Protein AF-A0A8T3Y5N1-F1 (afdb_monomer_lite)

pLDDT: mean 75.91, std 21.27, range [29.98, 98.19]

Foldseek 3Di:
DDDDDDDDDDDDDDDDDDDDDDDDDDDDPPDPPVVVVVVVVVVVVVVVVVVVVVVVVVVVVVVVVVVVVVVVVVVVVVVVVVVVVVVVVVVVVVVVVVVVVVVVVVVVVVPDDVVVVVVVVVVVVVPPVVPPQDPVNVVVVVCVVVVPPPPPPDDD

Radius of gyration: 59.74 Å; chains: 1; bounding box: 105×42×168 Å

Structure (mmCIF, N/CA/C/O backbone):
data_AF-A0A8T3Y5N1-F1
#
_entry.id   AF-A0A8T3Y5N1-F1
#
loop_
_atom_site.group_PDB
_atom_site.id
_atom_site.type_symbol
_atom_site.label_atom_id
_atom_site.label_alt_id
_atom_site.label_comp_id
_atom_site.label_asym_id
_atom_site.label_entity_id
_atom_site.label_seq_id
_atom_site.pdbx_PDB_ins_code
_atom_site.Cartn_x
_atom_site.Cartn_y
_atom_site.Cartn_z
_atom_site.occupancy
_atom_site.B_iso_or_equiv
_atom_site.auth_seq_id
_atom_site.auth_comp_id
_atom_site.auth_asym_id
_atom_site.auth_atom_id
_atom_site.pdbx_PDB_model_num
ATOM 1 N N . MET A 1 1 ? 34.163 29.842 -10.534 1.00 45.06 1 MET A N 1
ATOM 2 C CA . MET A 1 1 ? 35.587 29.738 -10.903 1.00 45.06 1 MET A CA 1
ATOM 3 C C . MET A 1 1 ? 35.629 29.642 -12.409 1.00 45.06 1 MET A C 1
ATOM 5 O O . MET A 1 1 ? 35.065 28.709 -12.957 1.00 45.06 1 MET A O 1
ATOM 9 N N . ALA A 1 2 ? 36.103 30.713 -13.035 1.00 39.66 2 ALA A N 1
ATOM 10 C CA . ALA A 1 2 ? 36.193 30.876 -14.475 1.00 39.66 2 ALA A CA 1
ATOM 11 C C . ALA A 1 2 ? 37.624 30.540 -14.894 1.00 39.66 2 ALA A C 1
ATOM 13 O O . ALA A 1 2 ? 38.555 31.068 -14.288 1.00 39.66 2 ALA A O 1
ATOM 14 N N . ASP A 1 3 ? 37.776 29.708 -15.917 1.00 48.16 3 ASP A N 1
ATOM 15 C CA . ASP A 1 3 ? 39.052 29.491 -16.588 1.00 48.16 3 ASP A CA 1
ATOM 16 C C . ASP A 1 3 ? 39.154 30.445 -17.784 1.00 48.16 3 ASP A C 1
ATOM 18 O O . ASP A 1 3 ? 38.259 30.470 -18.634 1.00 48.16 3 ASP A O 1
ATOM 22 N N . PRO A 1 4 ? 40.246 31.212 -17.895 1.00 61.78 4 PRO A N 1
ATOM 23 C CA . PRO A 1 4 ? 40.740 31.659 -19.181 1.00 61.78 4 PRO A CA 1
ATOM 24 C C . PRO A 1 4 ? 42.155 31.119 -19.432 1.00 61.78 4 PRO A C 1
ATOM 26 O O . PRO A 1 4 ? 42.863 30.735 -18.506 1.00 61.78 4 PRO A O 1
ATOM 29 N N . ILE A 1 5 ? 42.571 31.229 -20.697 1.00 46.12 5 ILE A N 1
ATOM 30 C CA . ILE A 1 5 ? 43.945 31.383 -21.216 1.00 46.12 5 ILE A CA 1
ATOM 31 C C . ILE A 1 5 ? 44.287 30.322 -22.273 1.00 46.12 5 ILE A C 1
ATOM 33 O O . ILE A 1 5 ? 44.561 29.157 -22.001 1.00 46.12 5 ILE A O 1
ATOM 37 N N . ALA A 1 6 ? 44.272 30.800 -23.518 1.00 61.03 6 ALA A N 1
ATOM 38 C CA . ALA A 1 6 ? 44.859 30.177 -24.695 1.00 61.03 6 ALA A CA 1
ATOM 39 C C . ALA A 1 6 ? 46.389 30.030 -24.562 1.00 61.03 6 ALA A C 1
ATOM 41 O O . ALA A 1 6 ? 47.017 30.868 -23.911 1.00 61.03 6 ALA A O 1
ATOM 42 N N . PRO A 1 7 ? 47.029 29.056 -25.231 1.00 60.31 7 PRO A N 1
ATOM 43 C CA . PRO A 1 7 ? 48.480 29.043 -25.353 1.00 60.31 7 PRO A CA 1
ATOM 44 C C . PRO A 1 7 ? 48.972 29.958 -26.500 1.00 60.31 7 PRO A C 1
ATOM 46 O O . PRO A 1 7 ? 48.317 30.048 -27.543 1.00 60.31 7 PRO A O 1
ATOM 49 N N . PRO A 1 8 ? 50.126 30.635 -26.327 1.00 51.09 8 PRO A N 1
ATOM 50 C CA . PRO A 1 8 ? 50.670 31.598 -27.277 1.00 51.09 8 PRO A CA 1
ATOM 51 C C . PRO A 1 8 ? 51.525 30.947 -28.373 1.00 51.09 8 PRO A C 1
ATOM 53 O O . PRO A 1 8 ? 52.170 29.918 -28.182 1.00 51.09 8 PRO A O 1
ATOM 56 N N . ILE A 1 9 ? 51.571 31.632 -29.514 1.00 47.16 9 ILE A N 1
ATOM 57 C CA . ILE A 1 9 ? 52.513 31.424 -30.616 1.00 47.16 9 ILE A CA 1
ATOM 58 C C . ILE A 1 9 ? 53.906 31.877 -30.157 1.00 47.16 9 ILE A C 1
ATOM 60 O O . ILE A 1 9 ? 54.078 33.028 -29.760 1.00 47.16 9 ILE A O 1
ATOM 64 N N . ALA A 1 10 ? 54.906 31.001 -30.258 1.00 38.50 10 ALA A N 1
ATOM 65 C CA . ALA A 1 10 ? 56.314 31.373 -30.159 1.00 38.50 10 ALA A CA 1
ATOM 66 C C . ALA A 1 10 ? 57.144 30.573 -31.170 1.00 38.50 10 ALA A C 1
ATOM 68 O O . ALA A 1 10 ? 57.381 29.375 -31.022 1.00 38.50 10 ALA A O 1
ATOM 69 N N . SER A 1 11 ? 57.570 31.280 -32.212 1.00 44.72 11 SER A N 1
ATOM 70 C CA . SER A 1 11 ? 58.560 30.873 -33.200 1.00 44.72 11 SER A CA 1
ATOM 71 C C . SER A 1 11 ? 59.925 30.632 -32.549 1.00 44.72 11 SER A C 1
ATOM 73 O O . SER A 1 11 ? 60.414 31.482 -31.805 1.00 44.72 11 SER A O 1
ATOM 75 N N . GLN A 1 12 ? 60.594 29.538 -32.912 1.00 37.69 12 GLN A N 1
ATOM 76 C CA . GLN A 1 12 ? 62.053 29.471 -32.880 1.00 37.69 12 GLN A CA 1
ATOM 77 C C . GLN A 1 12 ? 62.594 28.937 -34.202 1.00 37.69 12 GLN A C 1
ATOM 79 O O . GLN A 1 12 ? 62.405 27.790 -34.596 1.00 37.69 12 GLN A O 1
ATOM 84 N N . GLU A 1 13 ? 63.284 29.847 -34.867 1.00 38.62 13 GLU A N 1
ATOM 85 C CA . GLU A 1 13 ? 64.176 29.662 -35.991 1.00 38.62 13 GLU A CA 1
ATOM 86 C C . GLU A 1 13 ? 65.542 29.186 -35.463 1.00 38.62 13 GLU A C 1
ATOM 88 O O . GLU A 1 13 ? 66.045 29.765 -34.497 1.00 38.62 13 GLU A O 1
ATOM 93 N N . LYS A 1 14 ? 66.174 28.188 -36.104 1.00 38.88 14 LYS A N 1
ATOM 94 C CA . LYS A 1 14 ? 67.635 28.161 -36.339 1.00 38.88 14 LYS A CA 1
ATOM 95 C C . LYS A 1 14 ? 68.082 27.019 -37.270 1.00 38.88 14 LYS A C 1
ATOM 97 O O . LYS A 1 14 ? 68.174 25.866 -36.877 1.00 38.88 14 LYS A O 1
ATOM 102 N N . ARG A 1 15 ? 68.448 27.449 -38.483 1.00 31.84 15 ARG A N 1
ATOM 103 C CA . ARG A 1 15 ? 69.702 27.199 -39.228 1.00 31.84 15 ARG A CA 1
ATOM 104 C C . ARG A 1 15 ? 70.187 25.761 -39.477 1.00 31.84 15 ARG A C 1
ATOM 106 O O . ARG A 1 15 ? 70.739 25.114 -38.598 1.00 31.84 15 ARG A O 1
ATOM 113 N N . GLY A 1 16 ? 70.249 25.432 -40.768 1.00 29.98 16 GLY A N 1
ATOM 114 C CA . GLY A 1 16 ? 71.284 24.597 -41.381 1.00 29.98 16 GLY A CA 1
ATOM 115 C C . GLY A 1 16 ? 71.649 25.180 -42.751 1.00 29.98 16 GLY A C 1
ATOM 116 O O . GLY A 1 16 ? 70.797 25.279 -43.626 1.00 29.98 16 GLY A O 1
ATOM 117 N N . PHE A 1 17 ? 72.889 25.644 -42.892 1.00 34.44 17 PHE A N 1
ATOM 118 C CA . PHE A 1 17 ? 73.459 26.304 -44.068 1.00 34.44 17 PHE A CA 1
ATOM 119 C C . PHE A 1 17 ? 74.268 25.289 -44.886 1.00 34.44 17 PHE A C 1
ATOM 121 O O . PHE A 1 17 ? 75.103 24.593 -44.313 1.00 34.44 17 PHE A O 1
ATOM 128 N N . GLY A 1 18 ? 74.075 25.275 -46.210 1.00 33.44 18 GLY A N 1
ATOM 129 C CA . GLY A 1 18 ? 75.056 24.769 -47.176 1.00 33.44 18 GLY A CA 1
ATOM 130 C C . GLY A 1 18 ? 74.591 23.613 -48.065 1.00 33.44 18 GLY A C 1
ATOM 131 O O . GLY A 1 18 ? 74.603 22.466 -47.642 1.00 33.44 18 GLY A O 1
ATOM 132 N N . SER A 1 19 ? 74.272 23.913 -49.327 1.00 32.97 19 SER A N 1
ATOM 133 C CA . SER A 1 19 ? 74.838 23.224 -50.501 1.00 32.97 19 SER A CA 1
ATOM 134 C C . SER A 1 19 ? 74.242 23.809 -51.784 1.00 32.97 19 SER A C 1
ATOM 136 O O . SER A 1 19 ? 73.032 23.830 -51.991 1.00 32.97 19 SER A O 1
ATOM 138 N N . MET A 1 20 ? 75.127 24.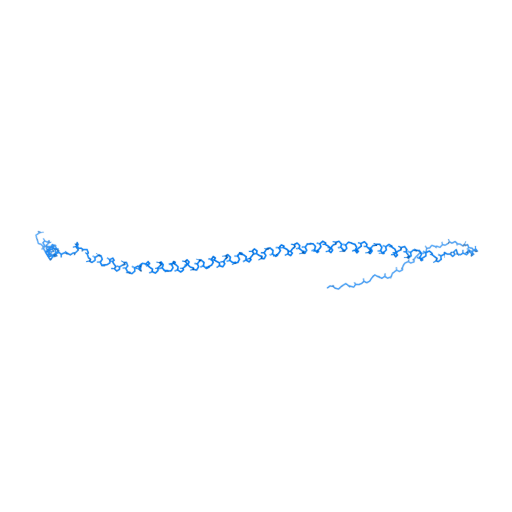319 -52.631 1.00 43.44 20 MET A N 1
ATOM 139 C CA . MET A 1 20 ? 74.866 24.835 -53.966 1.00 43.44 20 MET A CA 1
ATOM 140 C C . MET A 1 20 ? 74.582 23.658 -54.913 1.00 43.44 20 MET A C 1
ATOM 142 O O . MET A 1 20 ? 75.428 22.785 -55.074 1.00 43.44 20 MET A O 1
ATOM 146 N N . THR A 1 21 ? 73.424 23.632 -55.575 1.00 40.06 21 THR A N 1
ATOM 147 C CA . THR A 1 21 ? 73.242 22.884 -56.832 1.00 40.06 21 THR A CA 1
ATOM 148 C C . THR A 1 21 ? 72.267 23.616 -57.750 1.00 40.06 21 THR A C 1
ATOM 150 O O . THR A 1 21 ? 71.113 23.873 -57.424 1.00 40.06 21 THR A O 1
ATOM 153 N N . LEU A 1 22 ? 72.821 23.996 -58.896 1.00 49.97 22 LEU A N 1
ATOM 154 C CA . LEU A 1 22 ? 72.206 24.569 -60.083 1.00 49.97 22 LEU A CA 1
ATOM 155 C C . LEU A 1 22 ? 71.513 23.467 -60.915 1.00 49.97 22 LEU A C 1
ATOM 157 O O . LEU A 1 22 ? 72.027 22.357 -60.996 1.00 49.97 22 LEU A O 1
ATOM 161 N N . PHE A 1 23 ? 70.427 23.841 -61.606 1.00 46.88 23 PHE A N 1
ATOM 162 C CA . PHE A 1 23 ? 69.706 23.123 -62.678 1.00 46.88 23 PHE A CA 1
ATOM 163 C C . PHE A 1 23 ? 68.866 21.876 -62.330 1.00 46.88 23 PHE A C 1
ATOM 165 O O . PHE A 1 23 ? 69.374 20.818 -61.976 1.00 46.88 23 PHE A O 1
ATOM 172 N N . GLY A 1 24 ? 67.557 21.978 -62.611 1.00 38.31 24 GLY A N 1
ATOM 173 C CA . GLY A 1 24 ? 66.677 20.827 -62.830 1.00 38.31 24 GLY A CA 1
ATOM 174 C C . GLY A 1 24 ? 65.244 21.024 -62.339 1.00 38.31 24 GLY A C 1
ATOM 175 O O . GLY A 1 24 ? 64.858 20.430 -61.338 1.00 38.31 24 GLY A O 1
ATOM 176 N N . SER A 1 25 ? 64.429 21.804 -63.053 1.00 48.81 25 SER A N 1
ATOM 177 C CA . SER A 1 25 ? 62.969 21.753 -62.916 1.00 48.81 25 SER A CA 1
ATOM 178 C C . SER A 1 25 ? 62.470 20.372 -63.357 1.00 48.81 25 SER A C 1
ATOM 180 O O . SER A 1 25 ? 62.197 20.144 -64.537 1.00 48.81 25 SER A O 1
ATOM 182 N N . LYS A 1 26 ? 62.390 19.426 -62.419 1.00 49.03 26 LYS A N 1
ATOM 183 C CA . LYS A 1 26 ? 61.600 18.207 -62.605 1.00 49.03 26 LYS A CA 1
ATOM 184 C C . LYS A 1 26 ? 60.127 18.567 -62.398 1.00 49.03 26 LYS A C 1
ATOM 186 O O . LYS A 1 26 ? 59.817 19.192 -61.384 1.00 49.03 26 LYS A O 1
ATOM 191 N N . PRO A 1 27 ? 59.228 18.203 -63.326 1.00 50.53 27 PRO A N 1
ATOM 192 C CA . PRO A 1 27 ? 57.804 18.391 -63.119 1.00 50.53 27 PRO A CA 1
ATOM 193 C C . PRO A 1 27 ? 57.376 17.551 -61.916 1.00 50.53 27 PRO A C 1
ATOM 195 O O . PRO A 1 27 ? 57.636 16.348 -61.859 1.00 50.53 27 PRO A O 1
ATOM 198 N N . THR A 1 28 ? 56.755 18.205 -60.941 1.00 58.06 28 THR A N 1
ATOM 199 C CA . THR A 1 28 ? 56.021 17.563 -59.855 1.00 58.06 28 THR A CA 1
ATOM 200 C C . THR A 1 28 ? 55.024 16.587 -60.486 1.00 58.06 28 THR A C 1
ATOM 202 O O . THR A 1 28 ? 54.237 17.017 -61.334 1.00 58.06 28 THR A O 1
ATOM 205 N N . PRO A 1 29 ? 55.044 15.287 -60.145 1.00 54.66 29 PRO A N 1
ATOM 206 C CA . PRO A 1 29 ? 53.984 14.385 -60.567 1.00 54.66 29 PRO A CA 1
ATOM 207 C C . PRO A 1 29 ? 52.663 14.927 -60.021 1.00 54.66 29 PRO A C 1
ATOM 209 O O . PRO A 1 29 ? 52.528 15.130 -58.816 1.00 54.66 29 PRO A O 1
ATOM 212 N N . LEU A 1 30 ? 51.720 15.223 -60.913 1.00 59.94 30 LEU A N 1
ATOM 213 C CA . LEU A 1 30 ? 50.347 15.536 -60.542 1.00 59.94 30 LEU A CA 1
ATOM 214 C C . LEU A 1 30 ? 49.788 14.294 -59.843 1.00 59.94 30 LEU A C 1
ATOM 216 O O . LEU A 1 30 ? 49.585 13.263 -60.485 1.00 59.94 30 LEU A O 1
ATOM 220 N N . GLU A 1 31 ? 49.597 14.370 -58.527 1.00 64.12 31 GLU A N 1
ATOM 221 C CA . GLU A 1 31 ? 48.812 13.366 -57.819 1.00 64.12 31 GLU A CA 1
ATOM 222 C C . GLU A 1 31 ? 47.399 13.351 -58.423 1.00 64.12 31 GLU A C 1
ATOM 224 O O . GLU A 1 31 ? 46.816 14.420 -58.643 1.00 64.12 31 GLU A O 1
ATOM 229 N N . PRO A 1 32 ? 46.842 12.172 -58.745 1.00 59.78 32 PRO A N 1
ATOM 230 C CA . PRO A 1 32 ? 45.504 12.097 -59.304 1.00 59.78 32 PRO A CA 1
ATOM 231 C C . PRO A 1 32 ? 44.508 12.585 -58.249 1.00 59.78 32 PRO A C 1
ATOM 233 O O . PRO A 1 32 ? 44.361 11.970 -57.195 1.00 59.78 32 PRO A O 1
ATOM 236 N N . ALA A 1 33 ? 43.802 13.677 -58.549 1.00 59.84 33 ALA A N 1
ATOM 237 C CA . ALA A 1 33 ? 42.773 14.291 -57.704 1.00 59.84 33 ALA A CA 1
ATOM 238 C C . ALA A 1 33 ? 41.589 13.356 -57.358 1.00 59.84 33 ALA A C 1
ATOM 240 O O . ALA A 1 33 ? 40.713 13.731 -56.582 1.00 59.84 33 ALA A O 1
ATOM 241 N N . ASP A 1 34 ? 41.579 12.135 -57.895 1.00 60.56 34 ASP A N 1
ATOM 242 C CA . ASP A 1 34 ? 40.549 11.117 -57.693 1.00 60.56 34 ASP A CA 1
ATOM 243 C C . ASP A 1 34 ? 40.710 10.329 -56.377 1.00 60.56 34 ASP A C 1
ATOM 245 O O . ASP A 1 34 ? 39.760 9.690 -55.918 1.00 60.56 34 ASP A O 1
ATOM 249 N N . THR A 1 35 ? 41.883 10.365 -55.730 1.00 68.44 35 THR A N 1
ATOM 250 C CA . THR A 1 35 ? 42.124 9.632 -54.470 1.00 68.44 35 THR A CA 1
ATOM 251 C C . THR A 1 35 ? 41.432 10.260 -53.259 1.00 68.44 35 THR A C 1
ATOM 253 O O . THR A 1 35 ? 41.055 9.532 -52.339 1.00 68.44 35 THR A O 1
ATOM 256 N N . SER A 1 36 ? 41.206 11.578 -53.257 1.00 76.56 36 SER A N 1
ATOM 257 C CA . SER A 1 36 ? 40.543 12.289 -52.151 1.00 76.56 36 SER A CA 1
ATOM 258 C C . SER A 1 36 ? 39.066 11.903 -52.026 1.00 76.56 36 SER A C 1
ATOM 260 O O . SER A 1 36 ? 38.608 11.535 -50.946 1.00 76.56 36 SER A O 1
ATOM 262 N N . LEU A 1 37 ? 38.342 11.854 -53.149 1.00 82.25 37 LEU A N 1
ATOM 263 C CA . LEU A 1 37 ? 36.940 11.432 -53.188 1.00 82.25 37 LEU A CA 1
ATOM 264 C C . LEU A 1 37 ? 36.770 9.970 -52.757 1.00 82.25 37 LEU A C 1
ATOM 266 O O . LEU A 1 37 ? 35.807 9.627 -52.072 1.00 82.25 37 LEU A O 1
ATOM 270 N N . GLN A 1 38 ? 37.716 9.099 -53.117 1.00 85.75 38 GLN A N 1
ATOM 271 C CA . GLN A 1 38 ? 37.690 7.700 -52.686 1.00 85.75 38 GLN A CA 1
ATOM 272 C C . GLN A 1 38 ? 37.906 7.557 -51.173 1.00 85.75 38 GLN A C 1
ATOM 274 O O . GLN A 1 38 ? 37.239 6.737 -50.538 1.00 85.75 38 GLN A O 1
ATOM 279 N N . GLN A 1 39 ? 38.787 8.365 -50.579 1.00 88.81 39 GLN A N 1
ATOM 280 C CA . GLN A 1 39 ? 39.000 8.390 -49.129 1.00 88.81 39 GLN A CA 1
ATOM 281 C C . GLN A 1 39 ? 37.770 8.924 -48.385 1.00 88.81 39 GLN A C 1
ATOM 283 O O . GLN A 1 39 ? 37.338 8.315 -47.404 1.00 88.81 39 GLN A O 1
ATOM 288 N N . ASP A 1 40 ? 37.141 9.987 -48.886 1.00 90.56 40 ASP A N 1
ATOM 289 C CA . ASP A 1 40 ? 35.930 10.556 -48.285 1.00 90.56 40 ASP A CA 1
ATOM 290 C C . ASP A 1 40 ? 34.758 9.563 -48.291 1.00 90.56 40 ASP A C 1
ATOM 292 O O . ASP A 1 40 ? 34.041 9.426 -47.294 1.00 90.56 40 ASP A O 1
ATOM 296 N N . VAL A 1 41 ? 34.598 8.787 -49.369 1.00 91.56 41 VAL A N 1
ATOM 297 C CA . VAL A 1 41 ? 33.588 7.718 -49.454 1.00 91.56 41 VAL A CA 1
ATOM 298 C C . VAL A 1 41 ? 33.864 6.597 -48.444 1.00 91.56 41 VAL A C 1
ATOM 300 O O . VAL A 1 41 ? 32.931 6.077 -47.820 1.00 91.56 41 VAL A O 1
ATOM 303 N N . GLN A 1 42 ? 35.130 6.240 -48.215 1.00 92.50 42 GLN A N 1
ATOM 304 C CA . GLN A 1 42 ? 35.501 5.246 -47.199 1.00 92.50 42 GLN A CA 1
ATOM 305 C C . GLN A 1 42 ? 35.222 5.754 -45.777 1.00 92.50 42 GLN A C 1
ATOM 307 O O . GLN A 1 42 ? 34.640 5.034 -44.957 1.00 92.50 42 GLN A O 1
ATOM 312 N N . VAL A 1 43 ? 35.555 7.014 -45.483 1.00 94.62 43 VAL A N 1
ATOM 313 C CA . VAL A 1 43 ? 35.237 7.653 -44.196 1.00 94.62 43 VAL A CA 1
ATOM 314 C C . VAL A 1 43 ? 33.723 7.731 -43.989 1.00 94.62 43 VAL A C 1
ATOM 316 O O . VAL A 1 43 ? 33.223 7.426 -42.907 1.00 94.62 43 VAL A O 1
ATOM 319 N N . MET A 1 44 ? 32.953 8.069 -45.021 1.00 93.31 44 MET A N 1
ATOM 320 C CA . MET A 1 44 ? 31.494 8.100 -44.934 1.00 93.31 44 MET A CA 1
ATOM 321 C C . MET A 1 44 ? 30.904 6.705 -44.678 1.00 93.31 44 MET A C 1
ATOM 323 O O . MET A 1 44 ? 30.029 6.562 -43.825 1.00 93.31 44 MET A O 1
ATOM 327 N N . THR A 1 45 ? 31.427 5.668 -45.335 1.00 94.12 45 THR A N 1
ATOM 328 C CA . THR A 1 45 ? 30.979 4.275 -45.152 1.00 94.12 45 THR A CA 1
ATOM 329 C C . THR A 1 45 ? 31.249 3.772 -43.733 1.00 94.12 45 THR A C 1
ATOM 331 O O . THR A 1 45 ? 30.381 3.168 -43.102 1.00 94.12 45 THR A O 1
ATOM 334 N N . THR A 1 46 ? 32.434 4.056 -43.187 1.00 95.00 46 THR A N 1
ATOM 335 C CA . THR A 1 46 ? 32.768 3.677 -41.803 1.00 95.00 46 THR A CA 1
ATOM 336 C C . THR A 1 46 ? 31.898 4.414 -40.788 1.00 95.00 46 THR A C 1
ATOM 338 O O . THR A 1 46 ? 31.389 3.796 -39.852 1.00 95.00 46 THR A O 1
ATOM 341 N N . ARG A 1 47 ? 31.645 5.712 -40.994 1.00 95.38 47 ARG A N 1
ATOM 342 C CA . ARG A 1 47 ? 30.742 6.498 -40.140 1.00 95.38 47 ARG A CA 1
ATOM 343 C C . ARG A 1 47 ? 29.300 6.001 -40.206 1.00 95.38 47 ARG A C 1
ATOM 345 O O . ARG A 1 47 ? 28.654 5.930 -39.161 1.00 95.38 47 ARG A O 1
ATOM 352 N N . LEU A 1 48 ? 28.815 5.634 -41.393 1.00 96.12 48 LEU A N 1
ATOM 353 C CA . LEU A 1 48 ? 27.484 5.054 -41.575 1.00 96.12 48 LEU A CA 1
ATOM 354 C C . LEU A 1 48 ? 27.358 3.750 -40.783 1.00 96.12 48 LEU A C 1
ATOM 356 O O . LEU A 1 48 ? 26.448 3.618 -39.971 1.00 96.12 48 LEU A O 1
ATOM 360 N N . ARG A 1 49 ? 28.334 2.846 -40.922 1.00 96.44 49 ARG A N 1
ATOM 361 C CA . ARG A 1 49 ? 28.368 1.576 -40.187 1.00 96.44 49 ARG A CA 1
ATOM 362 C C . ARG A 1 49 ? 28.360 1.772 -38.668 1.00 96.44 49 ARG A C 1
ATOM 364 O O . ARG A 1 49 ? 27.602 1.110 -37.967 1.00 96.44 49 ARG A O 1
ATOM 371 N N . VAL A 1 50 ? 29.164 2.704 -38.149 1.00 96.75 50 VAL A N 1
ATOM 372 C CA . VAL A 1 50 ? 29.174 3.032 -36.709 1.00 96.75 50 VAL A CA 1
ATOM 373 C C . VAL A 1 50 ? 27.828 3.609 -36.270 1.00 96.75 50 VAL A C 1
ATOM 375 O O . VAL A 1 50 ? 27.356 3.325 -35.170 1.00 96.75 50 VAL A O 1
ATOM 378 N N . SER A 1 51 ? 27.191 4.420 -37.115 1.00 96.31 51 SER A N 1
ATOM 379 C CA . SER A 1 51 ? 25.856 4.944 -36.834 1.00 96.31 51 SER A CA 1
ATOM 380 C C . SER A 1 51 ? 24.815 3.824 -36.773 1.00 96.31 51 SER A C 1
ATOM 382 O O . SER A 1 51 ? 24.013 3.798 -35.844 1.00 96.31 51 SER A O 1
ATOM 384 N N . GLU A 1 52 ? 24.835 2.887 -37.720 1.00 96.81 52 GLU A N 1
ATOM 385 C CA . GLU A 1 52 ? 23.940 1.724 -37.748 1.00 96.81 52 GLU A CA 1
ATOM 386 C C . GLU A 1 52 ? 24.108 0.839 -36.510 1.00 96.81 52 GLU A C 1
ATOM 388 O O . GLU A 1 52 ? 23.117 0.465 -35.881 1.00 96.81 52 GLU A O 1
ATOM 393 N N . GLU A 1 53 ? 25.349 0.568 -36.104 1.00 97.06 53 GLU A N 1
ATOM 394 C CA . GLU A 1 53 ? 25.652 -0.190 -34.888 1.00 97.06 53 GLU A CA 1
ATOM 395 C C . GLU A 1 53 ? 25.101 0.510 -33.636 1.00 97.06 53 GLU A C 1
ATOM 397 O O . GLU A 1 53 ? 24.414 -0.109 -32.822 1.00 97.06 53 GLU A O 1
ATOM 402 N N . ARG A 1 54 ? 25.289 1.832 -33.524 1.00 96.69 54 ARG A N 1
ATOM 403 C CA . ARG A 1 54 ? 24.725 2.628 -32.421 1.00 96.69 54 ARG A CA 1
ATOM 404 C C . ARG A 1 54 ? 23.197 2.608 -32.405 1.00 96.69 54 ARG A C 1
ATOM 406 O O . ARG A 1 54 ? 22.609 2.524 -31.327 1.00 96.69 54 ARG A O 1
ATOM 413 N N . TYR A 1 55 ? 22.546 2.678 -33.567 1.00 97.75 55 TYR A N 1
ATOM 414 C CA . TYR A 1 55 ? 21.088 2.570 -33.663 1.00 97.75 55 TYR A CA 1
ATOM 415 C C . TYR A 1 55 ? 20.592 1.178 -33.262 1.00 97.75 55 TYR A C 1
ATOM 417 O O . TYR A 1 55 ? 19.595 1.070 -32.544 1.00 97.75 55 TYR A O 1
ATOM 425 N N . ALA A 1 56 ? 21.293 0.118 -33.672 1.00 97.31 56 ALA A N 1
ATOM 426 C CA . ALA A 1 56 ? 20.974 -1.247 -33.269 1.00 97.31 56 ALA A CA 1
ATOM 427 C C . ALA A 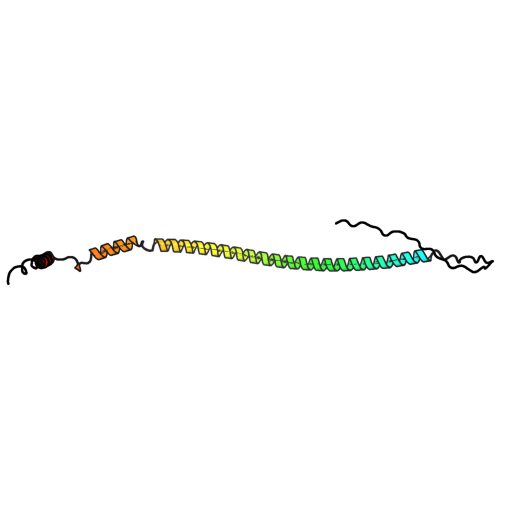1 56 ? 21.092 -1.424 -31.746 1.00 97.31 56 ALA A C 1
ATOM 429 O O . ALA A 1 56 ? 20.193 -1.984 -31.115 1.00 97.31 56 ALA A O 1
ATOM 430 N N . ASP A 1 57 ? 22.143 -0.880 -31.135 1.00 97.81 57 ASP A N 1
ATOM 431 C CA . ASP A 1 57 ? 22.335 -0.927 -29.686 1.00 97.81 57 ASP A CA 1
ATOM 432 C C . ASP A 1 57 ? 21.309 -0.096 -28.920 1.00 97.81 57 ASP A C 1
ATOM 434 O O . ASP A 1 57 ? 20.791 -0.545 -27.894 1.00 97.81 57 ASP A O 1
ATOM 438 N N . LEU A 1 58 ? 20.964 1.093 -29.419 1.00 97.75 58 LEU A N 1
ATOM 439 C CA . LEU A 1 58 ? 19.907 1.907 -28.826 1.00 97.75 58 LEU A CA 1
ATOM 440 C C . LEU A 1 58 ? 18.568 1.169 -28.862 1.00 97.75 58 LEU A C 1
ATOM 442 O O . LEU A 1 58 ? 17.856 1.144 -27.861 1.00 97.75 58 LEU A O 1
ATOM 446 N N . ARG A 1 59 ? 18.251 0.510 -29.982 1.00 97.44 59 ARG A N 1
ATOM 447 C CA . ARG A 1 59 ? 17.033 -0.291 -30.121 1.00 97.44 59 ARG A CA 1
ATOM 448 C C . ARG A 1 59 ? 16.996 -1.451 -29.128 1.00 97.44 59 ARG A C 1
ATOM 450 O O . ARG A 1 59 ? 15.964 -1.666 -28.499 1.00 97.44 59 ARG A O 1
ATOM 457 N N . ARG A 1 60 ? 18.111 -2.165 -28.938 1.00 97.94 60 ARG A N 1
ATOM 458 C CA . ARG A 1 60 ? 18.214 -3.235 -27.929 1.00 97.94 60 ARG A CA 1
ATOM 459 C C . ARG A 1 60 ? 18.009 -2.696 -26.514 1.00 97.94 60 ARG A C 1
ATOM 461 O O . ARG A 1 60 ? 17.244 -3.270 -25.745 1.00 97.94 60 ARG A O 1
ATOM 468 N N . LYS A 1 61 ? 18.652 -1.574 -26.169 1.00 98.00 61 LYS A N 1
ATOM 469 C CA . LYS A 1 61 ? 18.479 -0.924 -24.859 1.00 98.00 61 LYS A CA 1
ATOM 470 C C . LYS A 1 61 ? 17.033 -0.494 -24.635 1.00 98.00 61 LYS A C 1
ATOM 472 O O . LYS A 1 61 ? 16.510 -0.721 -23.550 1.00 98.00 61 LYS A O 1
ATOM 477 N N . LEU A 1 62 ? 16.385 0.067 -25.654 1.00 98.06 62 LEU A N 1
ATOM 478 C CA . LEU A 1 62 ? 14.980 0.457 -25.585 1.00 98.06 62 LEU A CA 1
ATOM 479 C C . LEU A 1 62 ? 14.078 -0.753 -25.313 1.00 98.06 62 LEU A C 1
ATOM 481 O O . LEU A 1 62 ? 13.270 -0.697 -24.396 1.00 98.06 62 LEU A O 1
ATOM 485 N N . GLN A 1 63 ? 14.286 -1.873 -26.012 1.00 97.75 63 GLN A N 1
ATOM 486 C CA . GLN A 1 63 ? 13.531 -3.110 -25.772 1.00 97.75 63 GLN A CA 1
ATOM 487 C C . GLN A 1 63 ? 13.702 -3.639 -24.341 1.00 97.75 63 GLN A C 1
ATOM 489 O O . GLN A 1 63 ? 12.733 -4.055 -23.709 1.00 97.75 63 GLN A O 1
ATOM 494 N N . LEU A 1 64 ? 14.923 -3.596 -23.799 1.00 98.00 64 LEU A N 1
ATOM 495 C CA . LEU A 1 64 ? 15.177 -3.995 -22.411 1.00 98.00 64 LEU A CA 1
ATOM 496 C C . LEU A 1 64 ? 1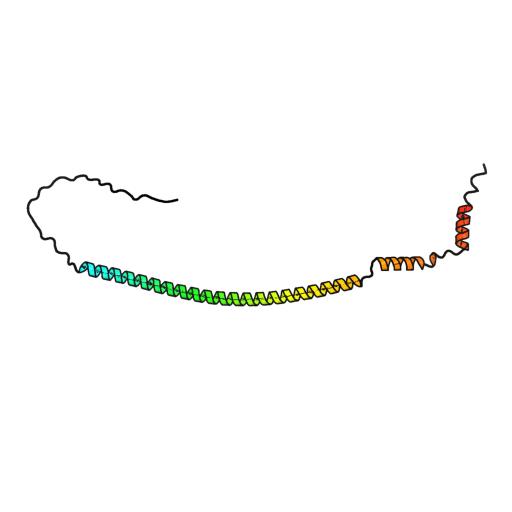4.510 -3.044 -21.412 1.00 98.00 64 LEU A C 1
ATOM 498 O O . LEU A 1 64 ? 13.968 -3.492 -20.405 1.00 98.00 64 LEU A O 1
ATOM 502 N N . ILE A 1 65 ? 14.525 -1.737 -21.685 1.00 98.19 65 ILE A N 1
ATOM 503 C CA . ILE A 1 65 ? 13.835 -0.738 -20.860 1.00 98.19 65 ILE A CA 1
ATOM 504 C C . ILE A 1 65 ? 12.327 -0.979 -20.887 1.00 98.19 65 ILE A C 1
ATOM 506 O O . ILE A 1 65 ? 11.710 -0.987 -19.828 1.00 98.19 65 ILE A O 1
ATOM 510 N N . GLU A 1 66 ? 11.738 -1.224 -22.056 1.00 97.94 66 GLU A N 1
ATOM 511 C CA . GLU A 1 66 ? 10.313 -1.539 -22.200 1.00 97.94 66 GLU A CA 1
ATOM 512 C C . GLU A 1 66 ? 9.941 -2.802 -21.420 1.00 97.94 66 GLU A C 1
ATOM 514 O O . GLU A 1 66 ? 8.973 -2.805 -20.658 1.00 97.94 66 GLU A O 1
ATOM 519 N N . GLN A 1 67 ? 10.743 -3.863 -21.537 1.00 97.62 67 GLN A N 1
ATOM 520 C CA . GLN A 1 67 ? 10.524 -5.092 -20.783 1.00 97.62 67 GLN A CA 1
ATOM 521 C C . GLN A 1 67 ? 10.613 -4.850 -19.270 1.00 97.62 67 GLN A C 1
ATOM 523 O O . GLN A 1 67 ? 9.735 -5.289 -18.524 1.00 97.62 67 GLN A O 1
ATOM 528 N N . ASN A 1 68 ? 11.637 -4.127 -18.812 1.00 97.88 68 ASN A N 1
ATOM 529 C CA . ASN A 1 68 ? 11.795 -3.786 -17.400 1.00 97.88 68 ASN A CA 1
ATOM 530 C C . ASN A 1 68 ? 10.641 -2.912 -16.903 1.00 97.88 68 ASN A C 1
ATOM 532 O O . ASN A 1 68 ? 10.111 -3.166 -15.825 1.00 97.88 68 ASN A O 1
ATOM 536 N N . LEU A 1 69 ? 10.198 -1.934 -17.692 1.00 98.00 69 LEU A N 1
ATOM 537 C CA . LEU A 1 69 ? 9.064 -1.078 -17.360 1.00 98.00 69 LEU A CA 1
ATOM 538 C C . LEU A 1 69 ? 7.788 -1.903 -17.174 1.00 98.00 69 LEU A C 1
ATOM 540 O O . LEU A 1 69 ? 7.093 -1.728 -16.177 1.00 98.00 69 LEU A O 1
ATOM 544 N N . LEU A 1 70 ? 7.509 -2.847 -18.078 1.00 97.75 70 LEU A N 1
ATOM 545 C CA . LEU A 1 70 ? 6.353 -3.739 -17.964 1.00 97.75 70 LEU A CA 1
ATOM 546 C C . LEU A 1 70 ? 6.437 -4.643 -16.729 1.00 97.75 70 LEU A C 1
ATOM 548 O O . LEU A 1 70 ? 5.429 -4.860 -16.053 1.00 97.75 70 LEU A O 1
ATOM 552 N N . LEU A 1 71 ? 7.624 -5.168 -16.413 1.00 97.94 71 LEU A N 1
ATOM 553 C CA . LEU A 1 71 ? 7.840 -5.972 -15.208 1.00 97.94 71 LEU A CA 1
ATOM 554 C C . LEU A 1 71 ? 7.630 -5.142 -13.937 1.00 97.94 71 LEU A C 1
ATOM 556 O O . LEU A 1 71 ? 6.897 -5.569 -13.044 1.00 97.94 71 LEU A O 1
ATOM 560 N N . HIS A 1 72 ? 8.207 -3.940 -13.877 1.00 97.88 72 HIS A N 1
ATOM 561 C CA . HIS A 1 72 ? 8.027 -3.019 -12.759 1.00 97.88 72 HIS A CA 1
ATOM 562 C C . HIS A 1 72 ? 6.570 -2.590 -12.607 1.00 97.88 72 HIS A C 1
ATOM 564 O O . HIS A 1 72 ? 6.049 -2.611 -11.499 1.00 97.88 72 HIS A O 1
ATOM 570 N N . GLN A 1 73 ? 5.872 -2.282 -13.700 1.00 97.88 73 GLN A N 1
ATOM 571 C CA . GLN A 1 73 ? 4.457 -1.928 -13.655 1.00 97.88 73 GLN A CA 1
ATOM 572 C C . GLN A 1 73 ? 3.605 -3.073 -13.092 1.00 97.88 73 GLN A C 1
ATOM 574 O O . GLN A 1 73 ? 2.751 -2.834 -12.238 1.00 97.88 73 GLN A O 1
ATOM 579 N N . LYS A 1 74 ? 3.848 -4.319 -13.521 1.00 97.75 74 LYS A N 1
ATOM 580 C CA . LYS A 1 74 ? 3.141 -5.497 -12.990 1.00 97.75 74 LYS A CA 1
ATOM 581 C C . LYS A 1 74 ? 3.421 -5.711 -11.506 1.00 97.75 74 LYS A C 1
ATOM 583 O O . LYS A 1 74 ? 2.483 -5.925 -10.741 1.00 97.75 74 LYS A O 1
ATOM 588 N N . LYS A 1 75 ? 4.690 -5.620 -11.099 1.00 98.06 75 LYS A N 1
ATOM 589 C CA . LYS A 1 75 ? 5.097 -5.740 -9.695 1.00 98.06 75 LYS A CA 1
ATOM 590 C C . LYS A 1 75 ? 4.441 -4.655 -8.837 1.00 98.06 75 LYS A C 1
ATOM 592 O O . LYS A 1 75 ? 3.787 -4.983 -7.855 1.00 98.06 75 LYS A O 1
ATOM 597 N N . ASN A 1 76 ? 4.510 -3.395 -9.261 1.00 97.25 76 ASN A N 1
ATOM 598 C CA . ASN A 1 76 ? 3.894 -2.273 -8.553 1.00 97.25 76 ASN A CA 1
ATOM 599 C C . ASN A 1 76 ? 2.371 -2.434 -8.458 1.00 97.25 76 ASN A C 1
ATOM 601 O O . ASN A 1 76 ? 1.778 -2.135 -7.427 1.00 97.25 76 ASN A O 1
ATOM 605 N N . GLN A 1 77 ? 1.718 -2.936 -9.510 1.00 98.00 77 GLN A N 1
ATOM 606 C CA . GLN A 1 77 ? 0.281 -3.206 -9.476 1.00 98.00 77 GLN A CA 1
ATOM 607 C C . GLN A 1 77 ? -0.071 -4.316 -8.476 1.00 98.00 77 GLN A C 1
ATOM 609 O O . GLN A 1 77 ? -1.115 -4.249 -7.828 1.00 98.00 77 GLN A O 1
ATOM 614 N N . GLN A 1 78 ? 0.771 -5.342 -8.352 1.00 98.06 78 GLN A N 1
ATOM 615 C CA . GLN A 1 78 ? 0.594 -6.392 -7.355 1.00 98.06 78 GLN A CA 1
ATOM 616 C C . GLN A 1 78 ? 0.803 -5.853 -5.937 1.00 98.06 78 GLN A C 1
ATOM 618 O O . GLN A 1 78 ? -0.049 -6.074 -5.084 1.00 98.06 78 GLN A O 1
ATOM 623 N N . GLU A 1 79 ? 1.875 -5.095 -5.704 1.00 97.81 79 GLU A N 1
ATOM 624 C CA . GLU A 1 79 ? 2.151 -4.455 -4.413 1.00 97.81 79 GLU A CA 1
ATOM 625 C C . GLU A 1 79 ? 1.015 -3.516 -3.997 1.00 97.81 79 GLU A C 1
ATOM 627 O O . GLU A 1 79 ? 0.561 -3.570 -2.859 1.00 97.81 79 GLU A O 1
ATOM 632 N N . LEU A 1 80 ? 0.470 -2.728 -4.929 1.00 98.06 80 LEU A N 1
ATOM 633 C CA . LEU A 1 80 ? -0.663 -1.843 -4.662 1.00 98.06 80 LEU A CA 1
ATOM 634 C C . LEU A 1 80 ? -1.931 -2.615 -4.266 1.00 98.06 80 LEU A C 1
ATOM 636 O O . LEU A 1 80 ? -2.658 -2.181 -3.375 1.00 98.06 80 LEU A O 1
ATOM 640 N N . LYS A 1 81 ? -2.187 -3.776 -4.884 1.00 97.94 81 LYS A N 1
ATOM 641 C CA . LYS A 1 81 ? -3.303 -4.653 -4.492 1.00 97.94 81 LYS A CA 1
ATOM 642 C C . LYS A 1 81 ? -3.102 -5.240 -3.096 1.00 97.94 81 LYS A C 1
ATOM 644 O O . LYS A 1 81 ? -4.059 -5.281 -2.326 1.00 97.94 81 LYS A O 1
ATOM 649 N N . THR A 1 82 ? -1.884 -5.667 -2.768 1.00 97.81 82 THR A N 1
ATOM 650 C CA . THR A 1 82 ? -1.553 -6.168 -1.427 1.00 97.81 82 THR A CA 1
ATOM 651 C C . THR A 1 82 ? -1.730 -5.067 -0.386 1.00 97.81 82 THR A C 1
ATOM 653 O O . THR A 1 82 ? -2.493 -5.248 0.552 1.00 97.81 82 THR A O 1
ATOM 656 N N . LEU A 1 83 ? -1.165 -3.877 -0.619 1.00 97.81 83 LEU A N 1
ATOM 657 C CA . LEU A 1 83 ? -1.329 -2.725 0.271 1.00 97.81 83 LEU A CA 1
ATOM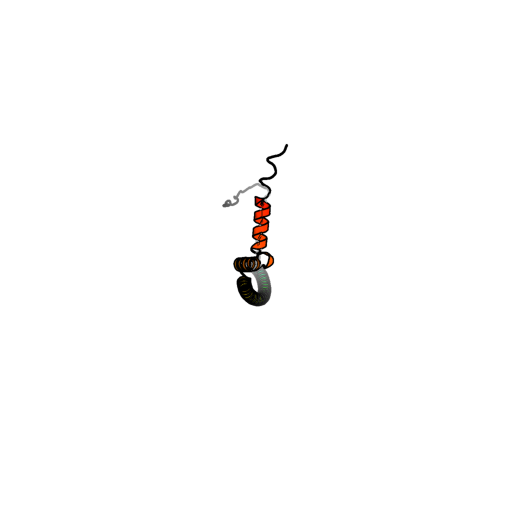 658 C C . LEU A 1 83 ? -2.800 -2.344 0.465 1.00 97.81 83 LEU A C 1
ATOM 660 O O . LEU A 1 83 ? -3.219 -2.022 1.572 1.00 97.81 83 LEU A O 1
ATOM 664 N N . GLN A 1 84 ? -3.611 -2.399 -0.593 1.00 97.94 84 GLN A N 1
ATOM 665 C CA . GLN A 1 84 ? -5.047 -2.156 -0.479 1.00 97.94 84 GLN A CA 1
ATOM 666 C C . GLN A 1 84 ? -5.735 -3.202 0.413 1.00 97.94 84 GLN A C 1
ATOM 668 O O . GLN A 1 84 ? -6.611 -2.843 1.203 1.00 97.94 84 GLN A O 1
ATOM 673 N N . SER A 1 85 ? -5.352 -4.477 0.300 1.00 97.94 85 SER A N 1
ATOM 674 C CA . SER A 1 85 ? -5.845 -5.544 1.177 1.00 97.94 85 SER A CA 1
ATOM 675 C C . SER A 1 85 ? -5.452 -5.291 2.632 1.00 97.94 85 SER A C 1
ATOM 677 O O . SER A 1 85 ? -6.319 -5.310 3.506 1.00 97.94 85 SER A O 1
ATOM 679 N N . ASP A 1 86 ? -4.185 -4.961 2.876 1.00 97.75 86 ASP A N 1
ATOM 680 C CA . ASP A 1 86 ? -3.654 -4.696 4.214 1.00 97.75 86 ASP A CA 1
ATOM 681 C C . ASP A 1 86 ? -4.369 -3.499 4.859 1.00 97.75 86 ASP A C 1
ATOM 683 O O . ASP A 1 86 ? -4.792 -3.558 6.011 1.00 97.75 86 ASP A O 1
ATOM 687 N N . VAL A 1 87 ? -4.617 -2.423 4.103 1.00 97.88 87 VAL A N 1
ATOM 688 C CA . VAL A 1 87 ? -5.382 -1.257 4.585 1.00 97.88 87 VAL A CA 1
ATOM 689 C C . VAL A 1 87 ? -6.816 -1.635 4.970 1.00 97.88 87 VAL A C 1
ATOM 691 O O . VAL A 1 87 ? -7.345 -1.140 5.972 1.00 97.88 87 VAL A O 1
ATOM 694 N N . LEU A 1 88 ? -7.471 -2.512 4.203 1.00 97.56 88 LEU A N 1
ATOM 695 C CA . LEU A 1 88 ? -8.810 -3.000 4.544 1.00 97.56 88 LEU A CA 1
ATOM 696 C C . LEU A 1 88 ? -8.796 -3.859 5.812 1.00 97.56 88 LEU A C 1
ATOM 698 O O . LEU A 1 88 ? -9.722 -3.759 6.620 1.00 97.56 88 LEU A O 1
ATOM 702 N N . GLU A 1 89 ? -7.764 -4.676 6.003 1.00 97.62 89 GLU A N 1
ATOM 703 C CA . GLU A 1 89 ? -7.576 -5.471 7.214 1.00 97.62 89 GLU A CA 1
ATOM 704 C C . GLU A 1 89 ? -7.328 -4.585 8.438 1.00 97.62 89 GLU A C 1
ATOM 706 O O . GLU A 1 89 ? -8.045 -4.707 9.432 1.00 97.62 89 GLU A O 1
ATOM 711 N N . VAL A 1 90 ? -6.425 -3.607 8.339 1.00 97.38 90 VAL A N 1
ATOM 712 C CA . VAL A 1 90 ? -6.177 -2.615 9.396 1.00 97.38 90 VAL A CA 1
ATOM 713 C C . VAL A 1 90 ? -7.468 -1.89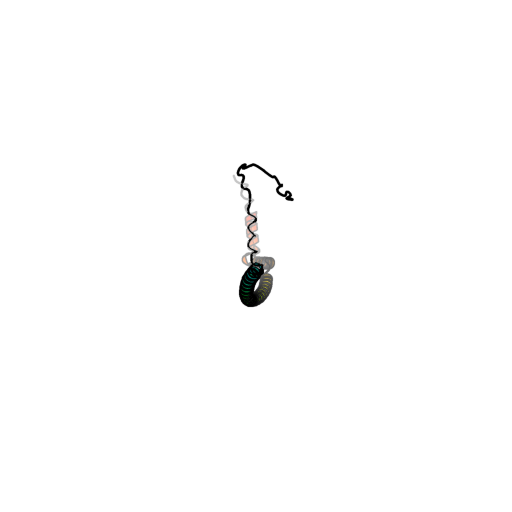0 9.771 1.00 97.38 90 VAL A C 1
ATOM 715 O O . VAL A 1 90 ? -7.793 -1.767 10.950 1.00 97.38 90 VAL A O 1
ATOM 718 N N . LYS A 1 91 ? -8.275 -1.474 8.788 1.00 97.56 91 LYS A N 1
ATOM 719 C CA . LYS A 1 91 ? -9.570 -0.832 9.052 1.00 97.56 91 LYS A CA 1
ATOM 720 C C . LYS A 1 91 ? -10.542 -1.747 9.807 1.00 97.56 91 LYS A C 1
ATOM 722 O O . LYS A 1 91 ? -11.309 -1.262 10.639 1.00 97.56 91 LYS A O 1
ATOM 727 N N . ARG A 1 92 ? -10.535 -3.056 9.533 1.00 97.44 92 ARG A N 1
ATOM 728 C CA . ARG A 1 92 ? -11.339 -4.037 10.284 1.00 97.44 92 ARG A CA 1
ATOM 729 C C . ARG A 1 92 ? -10.822 -4.210 11.710 1.00 97.44 92 ARG A C 1
ATOM 731 O O . ARG A 1 92 ? -11.633 -4.232 12.630 1.00 97.44 92 ARG A O 1
ATOM 738 N N . LEU A 1 93 ? -9.505 -4.281 11.897 1.00 97.06 93 LEU A N 1
ATOM 739 C CA . LEU A 1 93 ? -8.883 -4.382 13.220 1.00 97.06 93 LEU A CA 1
ATOM 740 C C . LEU A 1 93 ? -9.193 -3.158 14.084 1.00 97.06 93 LEU A C 1
ATOM 742 O O . LEU A 1 93 ? -9.574 -3.321 15.239 1.00 97.06 93 LEU A O 1
ATOM 746 N N . VAL A 1 94 ? -9.117 -1.951 13.515 1.00 96.94 94 VAL A N 1
ATOM 747 C CA . VAL A 1 94 ? -9.470 -0.706 14.217 1.00 96.94 94 VAL A CA 1
ATOM 748 C C . VAL A 1 94 ? -10.926 -0.729 14.682 1.00 96.94 94 VAL A C 1
ATOM 750 O O . VAL A 1 94 ? -11.185 -0.451 15.848 1.00 96.94 94 VAL A O 1
ATOM 753 N N . ARG A 1 95 ? -11.869 -1.138 13.822 1.00 96.75 95 ARG A N 1
ATOM 754 C CA . ARG A 1 95 ? -13.283 -1.286 14.217 1.00 96.75 95 ARG A CA 1
ATOM 755 C C . ARG A 1 95 ? -13.469 -2.321 15.324 1.00 96.75 95 ARG A C 1
ATOM 757 O O . ARG A 1 95 ? -14.139 -2.051 16.309 1.00 96.75 95 ARG A O 1
ATOM 764 N N . SER A 1 96 ? -12.824 -3.482 15.206 1.00 96.62 96 SER A N 1
ATOM 765 C CA . SER A 1 96 ? -12.895 -4.503 16.256 1.00 96.62 96 SER A CA 1
ATOM 766 C C . SER A 1 96 ? -12.301 -4.018 17.582 1.00 96.62 96 SER A C 1
ATOM 768 O O . SER A 1 96 ? -12.777 -4.422 18.641 1.00 96.62 96 SER A O 1
ATOM 770 N N . MET A 1 97 ? -11.259 -3.187 17.544 1.00 95.44 97 MET A N 1
ATOM 771 C CA . MET A 1 97 ? -10.665 -2.592 18.738 1.00 95.44 97 MET A CA 1
ATOM 772 C C . MET A 1 97 ? -11.603 -1.561 19.369 1.00 95.44 97 MET A C 1
ATOM 774 O O . MET A 1 97 ? -11.768 -1.576 20.585 1.00 95.44 97 MET A O 1
ATOM 778 N N . GLU A 1 98 ? -12.254 -0.724 18.561 1.00 96.06 98 GLU A N 1
ATOM 779 C CA . GLU A 1 98 ? -13.292 0.210 19.009 1.00 96.06 98 GLU A CA 1
ATOM 780 C C . GLU A 1 98 ? -14.430 -0.531 19.732 1.00 96.06 98 GLU A C 1
ATOM 782 O O . GLU A 1 98 ? -14.755 -0.196 20.872 1.00 96.06 98 GLU A O 1
ATOM 787 N N . ASP A 1 99 ? -14.943 -1.616 19.144 1.00 95.44 99 ASP A N 1
ATOM 788 C CA . ASP A 1 99 ? -15.996 -2.444 19.748 1.00 95.44 99 ASP A CA 1
ATOM 789 C C . ASP A 1 99 ? -15.561 -3.062 21.089 1.00 95.44 99 ASP A C 1
ATOM 791 O O . ASP A 1 99 ? -16.326 -3.094 22.062 1.00 95.44 99 ASP A O 1
ATOM 795 N N . ARG A 1 100 ? -14.310 -3.535 21.175 1.00 94.81 100 ARG A N 1
ATOM 796 C CA . ARG A 1 100 ? -13.737 -4.065 22.424 1.00 94.81 100 ARG A CA 1
ATOM 797 C C . ARG A 1 100 ? -13.598 -2.977 23.481 1.00 94.81 100 ARG A C 1
ATOM 799 O O . ARG A 1 100 ? -13.944 -3.227 24.628 1.00 94.81 100 ARG A O 1
ATOM 806 N N . ILE A 1 101 ? -13.145 -1.779 23.113 1.00 93.81 101 ILE A N 1
ATOM 807 C CA . ILE A 1 101 ? -13.037 -0.643 24.038 1.00 93.81 101 ILE A CA 1
ATOM 808 C C . ILE A 1 101 ? -14.418 -0.275 24.584 1.00 93.81 101 ILE A C 1
ATOM 810 O O . ILE A 1 101 ? -14.575 -0.128 25.793 1.00 93.81 101 ILE A O 1
ATOM 814 N N . VAL A 1 102 ? -15.438 -0.192 23.727 1.00 93.75 102 VAL A N 1
ATOM 815 C CA . VAL A 1 102 ? -16.820 0.066 24.160 1.00 93.75 102 VAL A CA 1
ATOM 816 C C . VAL A 1 102 ? -17.315 -1.027 25.110 1.00 93.75 102 VAL A C 1
ATOM 818 O O . VAL A 1 102 ? -17.987 -0.728 26.096 1.00 93.75 102 VAL A O 1
ATOM 821 N N . THR A 1 103 ? -16.970 -2.288 24.847 1.00 92.38 103 THR A N 1
ATOM 822 C CA . THR A 1 103 ? -17.318 -3.416 25.725 1.00 92.38 103 THR A CA 1
ATOM 823 C C . THR A 1 103 ? -16.636 -3.291 27.087 1.00 92.38 103 THR A C 1
ATOM 825 O O . THR A 1 103 ? -17.314 -3.366 28.107 1.00 92.38 103 THR A O 1
ATOM 828 N N . VAL A 1 104 ? -15.337 -2.985 27.119 1.00 90.69 104 VAL A N 1
ATOM 829 C CA . VAL A 1 104 ? -14.590 -2.744 28.364 1.00 90.69 104 VAL A CA 1
ATOM 830 C C . VAL A 1 104 ? -15.189 -1.576 29.149 1.00 90.69 104 VAL A C 1
ATOM 832 O O . VAL A 1 104 ? -15.347 -1.672 30.361 1.00 90.69 104 VAL A O 1
ATOM 835 N N . ILE A 1 105 ? -15.583 -0.487 28.481 1.00 88.38 105 ILE A N 1
ATOM 836 C CA . ILE A 1 105 ? -16.252 0.646 29.141 1.00 88.38 105 ILE A CA 1
ATOM 837 C C . ILE A 1 105 ? -17.570 0.198 29.787 1.00 88.38 105 ILE A C 1
ATOM 839 O O . ILE A 1 105 ? -17.848 0.578 30.923 1.00 88.38 105 ILE A O 1
ATOM 843 N N . LYS A 1 106 ? -18.373 -0.626 29.103 1.00 88.56 106 LYS A N 1
ATOM 844 C CA . LYS A 1 106 ? -19.626 -1.166 29.659 1.00 88.56 106 LYS A CA 1
ATOM 845 C C . LYS A 1 106 ? -19.372 -2.074 30.860 1.00 88.56 106 LYS A C 1
ATOM 847 O O . LYS A 1 106 ? -20.071 -1.962 31.859 1.00 88.56 106 LYS A O 1
ATOM 852 N N . GLU A 1 107 ? -18.369 -2.941 30.790 1.00 86.44 107 GLU A N 1
ATOM 853 C CA . GLU A 1 107 ? -17.991 -3.810 31.909 1.00 86.44 107 GLU A CA 1
ATOM 854 C C . GLU A 1 107 ? -17.478 -3.003 33.108 1.00 86.44 107 GLU A C 1
ATOM 856 O O . GLU A 1 107 ? -17.856 -3.282 34.244 1.00 86.44 107 GLU A O 1
ATOM 861 N N . LEU A 1 108 ? -16.702 -1.941 32.873 1.00 82.19 108 LEU A N 1
ATOM 862 C CA . LEU A 1 108 ? -16.268 -1.014 33.923 1.00 82.19 108 LEU A CA 1
ATOM 863 C C . LEU A 1 108 ? -17.439 -0.257 34.561 1.00 82.19 108 LEU A C 1
ATOM 865 O O . LEU A 1 108 ? -17.392 0.020 35.753 1.00 82.19 108 LEU A O 1
ATOM 869 N N . GLN A 1 109 ? -18.488 0.063 33.799 1.00 80.00 109 GLN A N 1
ATOM 870 C CA . GLN A 1 109 ? -19.713 0.667 34.338 1.00 80.00 109 GLN A CA 1
ATOM 871 C C . GLN A 1 109 ? -20.563 -0.326 35.142 1.00 80.00 109 GLN A C 1
ATOM 873 O O . GLN A 1 109 ? -21.206 0.075 36.109 1.00 80.00 109 GLN A O 1
ATOM 878 N N . LEU A 1 110 ? -20.589 -1.600 34.739 1.00 74.50 110 LEU A N 1
ATOM 879 C CA . LEU A 1 110 ? -21.295 -2.675 35.447 1.00 74.50 110 LEU A CA 1
ATOM 880 C C . LEU A 1 110 ? -20.542 -3.151 36.694 1.00 74.50 110 LEU A C 1
ATOM 882 O O . LEU A 1 110 ? -21.152 -3.687 37.619 1.00 74.50 110 LEU A O 1
ATOM 886 N N . THR A 1 111 ? -19.224 -2.963 36.728 1.00 71.62 111 THR A N 1
ATOM 887 C CA . THR A 1 111 ? -18.423 -3.211 37.922 1.00 71.62 111 THR A CA 1
ATOM 888 C C . THR A 1 111 ? -18.828 -2.183 38.974 1.00 71.62 111 THR A C 1
ATOM 890 O O . THR A 1 111 ? -18.634 -0.985 38.781 1.00 71.62 111 THR A O 1
ATOM 893 N N . SER A 1 112 ? -19.443 -2.661 40.061 1.00 61.94 112 SER A N 1
ATOM 894 C CA . SER A 1 112 ? -19.971 -1.837 41.153 1.00 61.94 112 SER A CA 1
ATOM 895 C C . SER A 1 112 ? -18.986 -0.735 41.543 1.00 61.94 112 SER A C 1
ATOM 897 O O . SER A 1 112 ? -17.794 -1.008 41.743 1.00 61.94 112 SER A O 1
ATOM 899 N N . LYS A 1 113 ? -19.462 0.513 41.651 1.00 70.81 113 LYS A N 1
ATOM 900 C CA . LYS A 1 113 ? -18.621 1.602 42.150 1.00 70.81 113 LYS A CA 1
ATOM 901 C C . LYS A 1 113 ? -18.129 1.189 43.531 1.00 70.81 113 LYS A C 1
ATOM 903 O O . LYS A 1 113 ? -18.894 0.663 44.334 1.00 70.81 113 LYS A O 1
ATOM 908 N N . LYS A 1 114 ? -16.855 1.442 43.833 1.00 70.62 114 LYS A N 1
ATOM 909 C CA . LYS A 1 114 ? -16.286 1.162 45.164 1.00 70.62 114 LYS A CA 1
ATOM 910 C C . LYS A 1 114 ? -17.173 1.722 46.290 1.00 70.62 114 LYS A C 1
ATOM 912 O O . LYS A 1 114 ? -17.332 1.086 47.324 1.00 70.62 114 LYS A O 1
ATOM 917 N N . GLU A 1 115 ? -17.805 2.861 46.021 1.00 71.12 115 GLU A N 1
ATOM 918 C CA . GLU A 1 115 ? -18.799 3.525 46.866 1.00 71.12 115 GLU A CA 1
ATOM 919 C C . GLU A 1 115 ? -19.996 2.622 47.216 1.00 71.12 115 GLU A C 1
ATOM 921 O O . GLU A 1 115 ? -20.352 2.521 48.387 1.00 71.12 115 GLU A O 1
ATOM 926 N N . ASP A 1 116 ? -20.573 1.909 46.246 1.00 72.88 116 ASP A N 1
ATOM 927 C CA . ASP A 1 116 ? -21.726 1.025 46.463 1.00 72.88 116 ASP A CA 1
ATOM 928 C C . ASP A 1 116 ? -21.336 -0.211 47.291 1.00 72.88 116 ASP A C 1
ATOM 930 O O . ASP A 1 116 ? -22.102 -0.677 48.136 1.00 72.88 116 ASP A O 1
ATOM 934 N N . VAL A 1 117 ? -20.111 -0.718 47.106 1.00 77.12 117 VAL A N 1
ATOM 935 C CA . VAL A 1 117 ? -19.562 -1.827 47.907 1.00 77.12 117 VAL A CA 1
ATOM 936 C C . VAL A 1 117 ? -19.274 -1.385 49.346 1.00 77.12 117 VAL A C 1
ATOM 938 O O . VAL A 1 117 ? -19.566 -2.130 50.281 1.00 77.12 117 VAL A O 1
ATOM 941 N N . ASP A 1 118 ? -18.758 -0.170 49.546 1.00 78.19 118 ASP A N 1
ATOM 942 C CA . ASP A 1 118 ? -18.520 0.400 50.878 1.00 78.19 118 ASP A CA 1
ATOM 943 C C . ASP A 1 118 ? -19.838 0.662 51.630 1.00 78.19 118 ASP A C 1
ATOM 945 O O . ASP A 1 118 ? -19.932 0.420 52.838 1.00 78.19 118 ASP A O 1
ATOM 949 N N . VAL A 1 119 ? -20.886 1.098 50.925 1.00 81.56 119 VAL A N 1
ATOM 950 C CA . VAL A 1 119 ? -22.238 1.252 51.484 1.00 81.56 119 VAL A CA 1
ATOM 951 C C . VAL A 1 119 ? -22.819 -0.105 51.882 1.00 81.56 119 VAL A C 1
ATOM 953 O O . VAL A 1 119 ? -23.313 -0.254 53.001 1.00 81.56 119 VAL A O 1
ATOM 956 N N . LEU A 1 120 ? -22.706 -1.118 51.019 1.00 80.19 120 LEU A N 1
ATOM 957 C CA . LEU A 1 120 ? -23.159 -2.474 51.329 1.00 80.19 120 LEU A CA 1
ATOM 958 C C . LEU A 1 120 ? -22.405 -3.057 52.532 1.00 80.19 120 LEU A C 1
ATOM 960 O O . LEU A 1 120 ? -23.022 -3.651 53.412 1.00 80.19 120 LEU A O 1
ATOM 964 N N . LYS A 1 121 ? -21.090 -2.824 52.623 1.00 82.75 121 LYS A N 1
ATOM 965 C CA . LYS A 1 121 ? -20.269 -3.217 53.774 1.00 82.75 121 LYS A CA 1
ATOM 966 C C . LYS A 1 121 ? -20.762 -2.571 55.070 1.00 82.75 121 LYS A C 1
ATOM 968 O O . LYS A 1 121 ? -20.909 -3.269 56.067 1.00 82.75 121 LYS A O 1
ATOM 973 N N . ARG A 1 122 ? -21.093 -1.275 55.051 1.00 80.81 122 ARG A N 1
ATOM 974 C CA . ARG A 1 122 ? -21.704 -0.579 56.198 1.00 80.81 122 ARG A CA 1
ATOM 975 C C . ARG A 1 122 ? -23.056 -1.163 56.593 1.00 80.81 122 ARG A C 1
ATOM 977 O O . ARG A 1 122 ? -23.318 -1.315 57.781 1.00 80.81 122 ARG A O 1
ATOM 984 N N . TYR A 1 123 ? -23.906 -1.496 55.622 1.00 81.75 123 TYR A N 1
ATOM 985 C CA . TYR A 1 123 ? -25.188 -2.140 55.906 1.00 81.75 123 TYR A CA 1
ATOM 986 C C . TYR A 1 123 ? -25.003 -3.530 56.513 1.00 81.75 123 TYR A C 1
ATOM 988 O O . TYR A 1 123 ? -25.693 -3.852 57.472 1.00 81.75 123 TYR A O 1
ATOM 996 N N . VAL A 1 124 ? -24.044 -4.319 56.025 1.00 81.94 124 VAL A N 1
ATOM 997 C CA . VAL A 1 124 ? -23.708 -5.633 56.596 1.00 81.94 124 VAL A CA 1
ATOM 998 C C . VAL A 1 124 ? -23.138 -5.501 58.013 1.00 81.94 124 VAL A C 1
ATOM 1000 O O . VAL A 1 124 ? -23.561 -6.234 58.899 1.00 81.94 124 VAL A O 1
ATOM 1003 N N . GLU A 1 125 ? -22.240 -4.544 58.262 1.00 78.69 125 GLU A N 1
ATOM 1004 C CA . GLU A 1 125 ? -21.688 -4.273 59.601 1.00 78.69 125 GLU A CA 1
ATOM 1005 C C . GLU A 1 125 ? -22.756 -3.793 60.595 1.00 78.69 125 GLU A C 1
ATOM 1007 O O . GLU A 1 125 ? -22.700 -4.134 61.775 1.00 78.69 125 GLU A O 1
ATOM 1012 N N . MET A 1 126 ? -23.738 -3.014 60.133 1.00 74.69 126 MET A N 1
ATOM 1013 C CA . MET A 1 126 ? -24.871 -2.566 60.949 1.00 74.69 126 MET A CA 1
ATOM 1014 C C . MET A 1 126 ? -25.875 -3.693 61.216 1.00 74.69 126 MET A C 1
ATOM 1016 O O . MET A 1 126 ? -26.599 -3.654 62.210 1.00 74.69 126 MET A O 1
ATOM 1020 N N . TRP A 1 127 ? -25.928 -4.687 60.331 1.00 76.81 127 TRP A N 1
ATOM 1021 C CA . TRP A 1 127 ? -26.835 -5.821 60.450 1.00 76.81 127 TRP A CA 1
ATOM 1022 C C . TRP A 1 127 ? -26.235 -7.001 61.212 1.00 76.81 127 TRP A C 1
ATOM 1024 O O . TRP A 1 127 ? -26.929 -7.994 61.396 1.00 76.81 127 TRP A O 1
ATOM 1034 N N . ASP A 1 128 ? -24.987 -6.895 61.684 1.00 72.56 128 ASP A N 1
ATOM 1035 C CA . ASP A 1 128 ? -24.353 -7.910 62.522 1.00 72.56 128 ASP A CA 1
ATOM 1036 C C . ASP A 1 128 ? -25.083 -8.013 63.881 1.00 72.56 128 ASP A C 1
ATOM 1038 O O . ASP A 1 128 ? -24.933 -7.134 64.741 1.00 72.56 128 ASP A O 1
ATOM 1042 N N . PRO A 1 129 ? -25.880 -9.078 64.111 1.00 63.81 129 PRO A N 1
ATOM 1043 C CA . PRO A 1 129 ? -26.693 -9.217 65.316 1.00 63.81 129 PRO A CA 1
ATOM 1044 C C . PRO A 1 129 ? -25.839 -9.393 66.580 1.00 63.81 129 PRO A C 1
ATOM 1046 O O . PRO A 1 129 ? -26.347 -9.242 67.686 1.00 63.81 129 PRO A O 1
ATOM 1049 N N . ILE A 1 130 ? -24.537 -9.665 66.432 1.00 61.22 130 ILE A N 1
ATOM 1050 C CA . ILE A 1 130 ? -23.588 -9.855 67.536 1.00 61.22 130 ILE A CA 1
ATOM 1051 C C . ILE A 1 130 ? -23.305 -8.530 68.268 1.00 61.22 130 ILE A C 1
ATOM 1053 O O . ILE A 1 130 ? -22.920 -8.539 69.436 1.00 61.22 130 ILE A O 1
ATOM 1057 N N . ARG A 1 131 ? -23.532 -7.377 67.619 1.00 58.94 131 ARG A N 1
ATOM 1058 C CA . ARG A 1 131 ? -23.333 -6.045 68.221 1.00 58.94 131 ARG A CA 1
ATOM 1059 C C . ARG A 1 131 ? -24.576 -5.459 68.884 1.00 58.94 131 ARG A C 1
ATOM 1061 O O . ARG A 1 131 ? -24.474 -4.396 69.496 1.00 58.94 131 ARG A O 1
ATOM 1068 N N . PHE A 1 132 ? -25.732 -6.115 68.789 1.00 62.00 132 PHE A N 1
ATOM 1069 C CA . PHE A 1 132 ? -26.912 -5.714 69.551 1.00 62.00 132 PHE A CA 1
ATOM 1070 C C . PHE A 1 132 ? -26.748 -6.181 70.997 1.00 62.00 132 PHE A C 1
ATOM 1072 O O . PHE A 1 132 ? -27.213 -7.242 71.401 1.00 62.00 132 PHE A O 1
ATOM 1079 N N . VAL A 1 133 ? -26.021 -5.375 71.764 1.00 62.97 133 VAL A N 1
ATOM 1080 C CA . VAL A 1 133 ? -25.839 -5.554 73.203 1.00 62.97 133 VAL A CA 1
ATOM 1081 C C . VAL A 1 133 ? -27.216 -5.447 73.866 1.00 62.97 133 VAL A C 1
ATOM 1083 O O . VAL A 1 133 ? -27.938 -4.474 73.630 1.00 62.97 133 VAL A O 1
ATOM 1086 N N . SER A 1 134 ? -27.613 -6.440 74.667 1.00 64.25 134 SER A N 1
ATOM 1087 C CA . SER A 1 134 ? -28.846 -6.323 75.458 1.00 64.25 134 SER A CA 1
ATOM 1088 C C . SER A 1 134 ? -28.668 -5.243 76.534 1.00 64.25 134 SER A C 1
ATOM 1090 O O . SER A 1 134 ? -27.547 -5.000 76.985 1.00 64.25 134 SER A O 1
ATOM 1092 N N . PHE A 1 135 ? -29.755 -4.593 76.969 1.00 62.09 135 PHE A N 1
ATOM 1093 C CA . PHE A 1 135 ? -29.696 -3.555 78.014 1.00 62.09 135 PHE A CA 1
ATOM 1094 C C . PHE A 1 135 ? -28.936 -4.028 79.267 1.00 62.09 135 PHE A C 1
ATOM 1096 O O . PHE A 1 135 ? -28.111 -3.294 79.803 1.00 62.09 135 PHE A O 1
ATOM 1103 N N . GLU A 1 136 ? -29.122 -5.291 79.650 1.00 61.59 136 GLU A N 1
ATOM 1104 C CA . GLU A 1 136 ? -28.464 -5.923 80.801 1.00 61.59 136 GLU A CA 1
ATOM 1105 C C . GLU A 1 136 ? -26.938 -6.058 80.636 1.00 61.59 136 GLU A C 1
ATOM 1107 O O . GLU A 1 136 ? -26.181 -5.969 81.602 1.00 61.59 136 GLU A O 1
ATOM 1112 N N . GLN A 1 137 ? -26.458 -6.280 79.410 1.00 66.06 137 GLN A N 1
ATOM 1113 C CA . GLN A 1 137 ? -25.025 -6.371 79.117 1.00 66.06 137 GLN A CA 1
ATOM 1114 C C . GLN A 1 137 ? -24.357 -4.989 79.129 1.00 66.06 137 GLN A C 1
ATOM 1116 O O . GLN A 1 137 ? -23.198 -4.878 79.523 1.00 66.06 137 GLN A O 1
ATOM 1121 N N . VAL A 1 138 ? -25.083 -3.934 78.744 1.00 68.88 138 VAL A N 1
ATOM 1122 C CA . VAL A 1 138 ? -24.599 -2.547 78.843 1.00 68.88 138 VAL A CA 1
ATOM 1123 C C . VAL A 1 138 ? -24.487 -2.116 80.306 1.00 68.88 138 VAL A C 1
ATOM 1125 O O . VAL A 1 138 ? -23.482 -1.518 80.684 1.00 68.88 138 VAL A O 1
ATOM 1128 N N . GLU A 1 139 ? -25.471 -2.467 81.134 1.00 65.75 139 GLU A N 1
ATOM 1129 C CA . GLU A 1 139 ? -25.500 -2.137 82.564 1.00 65.75 139 GLU A CA 1
ATOM 1130 C C . GLU A 1 139 ? -24.323 -2.780 83.318 1.00 65.75 139 GLU A C 1
ATOM 1132 O O . GLU A 1 139 ? -23.592 -2.087 84.021 1.00 65.75 139 GLU A O 1
ATOM 1137 N N . LYS A 1 140 ? -24.010 -4.056 83.036 1.00 70.38 140 LYS A N 1
ATOM 1138 C CA . LYS A 1 140 ? -22.817 -4.730 83.585 1.00 70.38 140 LYS A CA 1
ATOM 1139 C C . LYS A 1 140 ? -21.493 -4.061 83.206 1.00 70.38 140 LYS A C 1
ATOM 1141 O O . LYS A 1 140 ? -20.594 -3.982 84.037 1.00 70.38 140 LYS A O 1
ATOM 1146 N N . ILE A 1 141 ? -21.355 -3.579 81.969 1.00 75.31 141 ILE A N 1
ATOM 1147 C CA . ILE A 1 141 ? -20.126 -2.901 81.516 1.00 75.31 141 ILE A CA 1
ATOM 1148 C C . ILE A 1 141 ? -19.971 -1.532 82.200 1.00 75.31 141 ILE A C 1
ATOM 1150 O O . ILE A 1 141 ? -18.848 -1.084 82.441 1.00 75.31 141 ILE A O 1
ATOM 1154 N N . ILE A 1 142 ? -21.082 -0.855 82.499 1.00 74.00 142 ILE A N 1
ATOM 1155 C CA . ILE A 1 142 ? -21.082 0.420 83.225 1.00 74.00 142 ILE A CA 1
ATOM 1156 C C . ILE A 1 142 ? -20.733 0.184 84.696 1.00 74.00 142 ILE A C 1
ATOM 1158 O O . ILE A 1 142 ? -19.851 0.871 85.208 1.00 74.00 142 ILE A O 1
ATOM 1162 N N . ASP A 1 143 ? -21.328 -0.821 85.338 1.00 71.12 143 ASP A N 1
ATOM 1163 C CA . ASP A 1 143 ? -21.026 -1.180 86.727 1.00 71.12 143 ASP A CA 1
ATOM 1164 C C . ASP A 1 143 ? -19.571 -1.638 86.906 1.00 71.12 143 ASP A C 1
ATOM 1166 O O . ASP A 1 143 ? -18.906 -1.215 87.848 1.00 71.12 143 ASP A O 1
ATOM 1170 N N . GLU A 1 144 ? -19.005 -2.407 85.967 1.00 73.31 144 GLU A N 1
ATOM 1171 C CA . GLU A 1 144 ? -17.580 -2.775 86.002 1.00 73.31 144 GLU A CA 1
ATOM 1172 C C . GLU A 1 144 ? -16.639 -1.571 85.831 1.00 73.31 144 GLU A C 1
ATOM 1174 O O . GLU A 1 144 ? -15.542 -1.557 86.398 1.00 73.31 144 GLU A O 1
ATOM 1179 N N . LYS A 1 145 ? -17.041 -0.553 85.058 1.00 72.25 145 LYS A N 1
ATOM 1180 C CA . LYS A 1 145 ? -16.239 0.664 84.850 1.00 72.25 145 LYS A CA 1
ATOM 1181 C C . LYS A 1 145 ? -16.393 1.691 85.969 1.00 72.25 145 LYS A C 1
ATOM 1183 O O . LYS A 1 145 ? -15.448 2.435 86.218 1.00 72.25 145 LYS A O 1
ATOM 1188 N N . MET A 1 146 ? -17.544 1.733 86.635 1.00 69.69 146 MET A N 1
ATOM 1189 C CA . MET A 1 146 ? -17.827 2.654 87.740 1.00 69.69 146 MET A CA 1
ATOM 1190 C C . MET A 1 146 ? -17.465 2.060 89.111 1.00 69.69 146 MET A C 1
ATOM 1192 O O . MET A 1 146 ? -17.152 2.812 90.029 1.00 69.69 146 MET A O 1
ATOM 1196 N N . GLY A 1 147 ? -17.434 0.730 89.247 1.00 59.97 147 GLY A N 1
ATOM 1197 C CA . GLY A 1 147 ? -17.183 0.021 90.507 1.00 59.97 147 GLY A CA 1
ATOM 1198 C C . GLY A 1 147 ? -15.714 -0.167 90.901 1.00 59.97 147 GLY A C 1
ATOM 1199 O O . GLY A 1 147 ? -15.447 -0.630 92.001 1.00 59.97 147 GLY A O 1
ATOM 1200 N N . LYS A 1 148 ? -14.740 0.199 90.054 1.00 55.72 148 LYS A N 1
ATOM 1201 C CA . LYS A 1 148 ? -13.298 0.059 90.368 1.00 55.72 148 LYS A CA 1
ATOM 1202 C C . LYS A 1 148 ? -12.573 1.356 90.715 1.00 55.72 148 LYS A C 1
ATOM 1204 O O . LYS A 1 148 ? -11.370 1.327 90.939 1.00 55.72 148 LYS A O 1
ATOM 1209 N N . HIS A 1 149 ? -13.271 2.489 90.788 1.00 49.16 149 HIS A N 1
ATOM 1210 C CA . HIS A 1 149 ? -12.622 3.763 91.119 1.00 49.16 149 HIS A CA 1
ATOM 1211 C C . HIS A 1 149 ? -12.735 4.174 92.596 1.00 49.16 149 HIS A C 1
ATOM 1213 O O . HIS A 1 149 ? -12.181 5.210 92.963 1.00 49.16 149 HIS A O 1
ATOM 1219 N N . THR A 1 150 ? -13.420 3.394 93.442 1.00 50.00 150 THR A N 1
ATOM 1220 C CA . THR A 1 150 ? -13.732 3.795 94.830 1.00 50.00 150 THR A CA 1
ATOM 1221 C C . THR A 1 150 ? -13.071 2.928 95.911 1.00 50.00 150 THR A C 1
ATOM 1223 O O . THR A 1 150 ? -13.059 3.346 97.062 1.00 50.00 150 THR A O 1
ATOM 1226 N N . GLU A 1 151 ? -12.452 1.789 95.581 1.00 51.16 151 GLU A N 1
ATOM 1227 C CA . GLU A 1 151 ? -11.928 0.854 96.601 1.00 51.16 151 GLU A CA 1
ATOM 1228 C C . GLU A 1 151 ? -10.402 0.889 96.840 1.00 51.16 151 GLU A C 1
ATOM 1230 O O . GLU A 1 151 ? -9.920 0.149 97.684 1.00 51.16 151 GLU A O 1
ATOM 1235 N N . GLU A 1 152 ? -9.626 1.780 96.207 1.00 49.34 152 GLU A N 1
ATOM 1236 C CA . GLU A 1 152 ? -8.168 1.890 96.469 1.00 49.34 152 GLU A CA 1
ATOM 1237 C C . GLU A 1 152 ? -7.737 3.199 97.173 1.00 49.34 152 GLU A C 1
ATOM 1239 O O . GLU A 1 152 ? -6.583 3.606 97.077 1.00 49.34 152 GLU A O 1
ATOM 1244 N N . MET A 1 153 ? -8.636 3.892 97.889 1.00 49.44 153 MET A N 1
ATOM 1245 C CA . MET A 1 153 ? -8.282 5.124 98.631 1.00 49.44 153 MET A CA 1
ATOM 1246 C C . MET A 1 153 ? -8.478 5.075 100.156 1.00 49.44 153 MET A C 1
ATOM 1248 O O . MET A 1 153 ? -8.206 6.081 100.806 1.00 49.44 153 MET A O 1
ATOM 1252 N N . HIS A 1 154 ? -8.851 3.945 100.766 1.00 43.91 154 HIS A N 1
ATOM 1253 C CA . HIS A 1 154 ? -8.796 3.800 102.229 1.00 43.91 154 HIS A CA 1
ATOM 1254 C C . HIS A 1 154 ? -8.428 2.371 102.661 1.00 43.91 154 HIS A C 1
ATOM 1256 O O . HIS A 1 1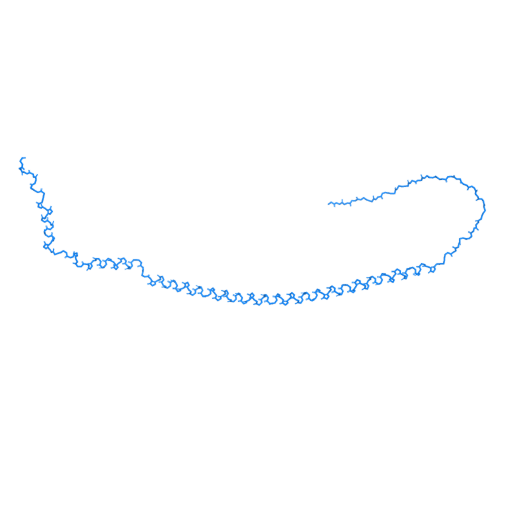54 ? -8.998 1.427 102.133 1.00 43.91 154 HIS A O 1
ATOM 1262 N N . GLU A 1 155 ? -7.539 2.289 103.666 1.00 38.94 155 GLU A N 1
ATOM 1263 C CA . GLU A 1 155 ? -6.875 1.114 104.288 1.00 38.94 155 GLU A CA 1
ATOM 1264 C C . GLU A 1 155 ? -5.582 0.686 103.554 1.00 38.94 155 GLU A C 1
ATOM 1266 O O . GLU A 1 155 ? -5.636 0.227 102.421 1.00 38.94 155 GLU A O 1
ATOM 1271 N N . GLU A 1 156 ? -4.356 0.861 104.068 1.00 38.25 156 GLU A N 1
ATOM 1272 C CA . GLU A 1 156 ? -3.798 1.174 105.404 1.00 38.25 156 GLU A CA 1
ATOM 1273 C C . GLU A 1 156 ? -2.661 2.215 105.319 1.00 38.25 156 GLU A C 1
ATOM 1275 O O . GLU A 1 156 ? -1.936 2.238 104.295 1.00 38.25 156 GLU A O 1
#

Sequence (156 aa):
MADPIAPPIASQEKRGFGSMTLFGSKPTPLEPADTSLQQDVQVMTTRLRVSEERYADLRRKLQLIEQNLLLHQKKNQQELKTLQSDVLEVKRLVRSMEDRIVTVIKELQLTSKKEDVDVLKRYVEMWDPIRFVSFEQVEKIIDEKMGKHTEEMHEE

Secondary structure (DSSP, 8-state):
-----PPPP----------------PPPP---THHHHHHHHHHHHHHHHHHHHHHHHHHHHHHHHHHHHHHHHHHHHHHHHHHHHHHHHHHHHHHHHHHHHHHHHHHHHHS--HHHHHHHHHHHHHT-GGG---HHHHHHHHHHHHTTSSSSSS--